Protein AF-A0A7J7DLJ7-F1 (afdb_monomer_lite)

Sequence (171 aa):
MAALNDTMKKLEYFSLVSKVCSELETHIGSNDVVLAEFITELGSNSENFDQFDEKLKDYRFELPDYFVHTLLTFIHAILRPNPKPEKECTDYRKKMNYGALAIVDSKERVKELEKEIIIDRHRVRRGMRDGDMLRDRERYTDQRNRHMQGWQALLIAIVLGSCGDLHLSFI

Organism: Tripterygium wilfordii (NCBI:txid458696)

Radius of gyration: 38.38 Å; chains: 1; bounding box: 104×62×64 Å

Secondary structure (DSSP, 8-state):
-HHHHHHHHHHHHHHHHHHHHHHHHHHHS---HHHHHHHHHHHHT-SSHHHHHHHHHHTT----HHHHHHHHHHHHHHH---------SSS-TTS-S-TTT-----HHHHHHHHHHHHHHHHHHHHHHHHHHHHHHHHHHHHHHHHHHHHHHHHHHHHHHTTS--------

Structure (mmCIF, N/CA/C/O backbone):
data_AF-A0A7J7DLJ7-F1
#
_entry.id   AF-A0A7J7DLJ7-F1
#
loop_
_atom_site.group_PDB
_atom_site.id
_atom_site.type_symbol
_atom_site.label_atom_id
_atom_site.label_alt_id
_atom_site.label_comp_id
_atom_site.label_asym_id
_atom_site.label_entity_id
_atom_site.label_seq_id
_atom_site.pdbx_PDB_ins_code
_atom_site.Cartn_x
_atom_site.Cartn_y
_atom_site.Cartn_z
_atom_site.occupancy
_atom_site.B_iso_or_equiv
_atom_site.auth_seq_id
_atom_site.auth_comp_id
_atom_site.auth_asym_id
_atom_site.auth_atom_id
_atom_site.pdbx_PDB_model_num
ATOM 1 N N . MET A 1 1 ? -30.189 10.027 3.402 1.00 59.53 1 MET A N 1
ATOM 2 C CA . MET A 1 1 ? -29.357 8.867 3.791 1.00 59.53 1 MET A CA 1
ATOM 3 C C . MET A 1 1 ? -29.031 7.974 2.591 1.00 59.53 1 MET A C 1
ATOM 5 O O . MET A 1 1 ? -27.855 7.835 2.309 1.00 59.53 1 MET A O 1
ATOM 9 N N . ALA A 1 2 ? -30.010 7.447 1.834 1.00 65.31 2 ALA A N 1
ATOM 10 C CA . ALA A 1 2 ? -29.744 6.571 0.673 1.00 65.31 2 ALA A CA 1
ATOM 11 C C . ALA A 1 2 ? -28.879 7.221 -0.430 1.00 65.31 2 ALA A C 1
ATOM 13 O O . ALA A 1 2 ? -27.844 6.675 -0.784 1.00 65.31 2 ALA A O 1
ATOM 14 N N . ALA A 1 3 ? -29.216 8.443 -0.862 1.00 73.69 3 ALA A N 1
ATOM 15 C CA . ALA A 1 3 ? -28.453 9.142 -1.902 1.00 73.69 3 ALA A CA 1
ATOM 16 C C . ALA A 1 3 ? -26.977 9.396 -1.532 1.00 73.69 3 ALA A C 1
ATOM 18 O O . ALA A 1 3 ? -26.114 9.344 -2.399 1.00 73.69 3 ALA A O 1
ATOM 19 N N . LEU A 1 4 ? -26.668 9.627 -0.247 1.00 82.38 4 LEU A N 1
ATOM 20 C CA . LEU A 1 4 ? -25.285 9.795 0.214 1.00 82.38 4 LEU A CA 1
ATOM 21 C C . LEU A 1 4 ? -24.509 8.477 0.063 1.00 82.38 4 LEU A C 1
ATOM 23 O O . LEU A 1 4 ? -23.414 8.468 -0.491 1.00 82.38 4 LEU A O 1
ATOM 27 N N . ASN A 1 5 ? -25.109 7.360 0.481 1.00 81.75 5 ASN A N 1
ATOM 28 C CA . ASN A 1 5 ? -24.498 6.037 0.346 1.00 81.75 5 ASN A CA 1
ATOM 29 C C . ASN A 1 5 ? -24.239 5.679 -1.124 1.00 81.75 5 ASN A C 1
ATOM 31 O O . ASN A 1 5 ? -23.184 5.138 -1.440 1.00 81.75 5 ASN A O 1
ATOM 35 N N . ASP A 1 6 ? -25.154 6.031 -2.028 1.00 83.94 6 ASP A N 1
ATOM 36 C CA . ASP A 1 6 ? -24.973 5.800 -3.464 1.00 83.94 6 ASP A CA 1
ATOM 37 C C . ASP A 1 6 ? -23.844 6.667 -4.042 1.00 83.94 6 ASP A C 1
ATOM 39 O O . ASP A 1 6 ? -23.024 6.181 -4.822 1.00 83.94 6 ASP A O 1
ATOM 43 N N . THR A 1 7 ? -23.729 7.931 -3.611 1.00 88.44 7 THR A N 1
ATOM 44 C CA . THR A 1 7 ? -22.596 8.786 -4.004 1.00 88.44 7 THR A CA 1
ATOM 45 C C . THR A 1 7 ? -21.257 8.269 -3.480 1.00 88.44 7 THR A C 1
ATOM 47 O O . THR A 1 7 ? -20.273 8.321 -4.213 1.00 88.44 7 THR A O 1
ATOM 50 N N . MET A 1 8 ? -21.211 7.721 -2.259 1.00 87.62 8 MET A N 1
ATOM 51 C CA . MET A 1 8 ? -19.980 7.156 -1.694 1.00 87.62 8 MET A CA 1
ATOM 52 C C . MET A 1 8 ? -19.538 5.904 -2.454 1.00 87.62 8 MET A C 1
ATOM 54 O O . MET A 1 8 ? -18.387 5.832 -2.874 1.00 87.62 8 MET A O 1
ATOM 58 N N . LYS A 1 9 ? -20.463 4.985 -2.755 1.00 87.56 9 LYS A N 1
ATOM 59 C CA . LYS A 1 9 ? -20.173 3.794 -3.573 1.00 87.56 9 LYS A CA 1
ATOM 60 C C . LYS A 1 9 ? -19.666 4.151 -4.969 1.00 87.56 9 LYS A C 1
ATOM 62 O O . LYS A 1 9 ? -18.757 3.513 -5.492 1.00 87.56 9 LYS A O 1
ATOM 67 N N . LYS A 1 10 ? -20.242 5.189 -5.584 1.00 89.69 10 LYS A N 1
ATOM 68 C CA . LYS A 1 10 ? -19.807 5.650 -6.907 1.00 89.69 10 LYS A CA 1
ATOM 69 C C . LYS A 1 10 ? -18.385 6.218 -6.871 1.00 89.69 10 LYS A C 1
ATOM 71 O O . LYS A 1 10 ? -17.609 5.974 -7.788 1.00 89.69 10 LYS A O 1
ATOM 76 N N . LEU A 1 11 ? -18.035 6.956 -5.817 1.00 92.69 11 LEU A N 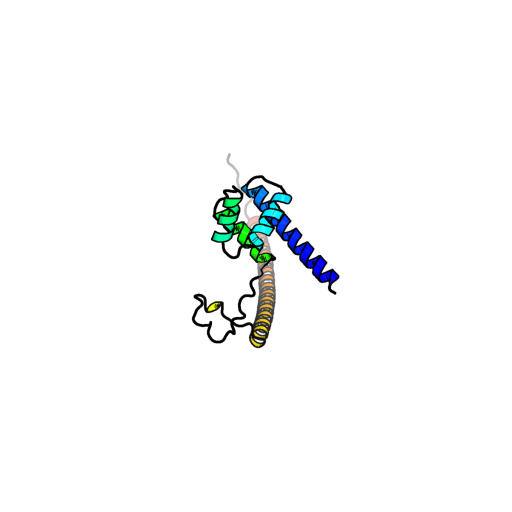1
ATOM 77 C CA . LEU A 1 11 ? -16.679 7.476 -5.625 1.00 92.69 11 LEU A CA 1
ATOM 78 C C . LEU A 1 11 ? -15.662 6.358 -5.379 1.00 92.69 11 LEU A C 1
ATOM 80 O O . LEU A 1 11 ? -14.572 6.407 -5.941 1.00 92.69 11 LEU A O 1
ATOM 84 N N . GLU A 1 12 ? -16.020 5.344 -4.592 1.00 91.19 12 GLU A N 1
ATOM 85 C CA . GLU A 1 12 ? -15.184 4.156 -4.377 1.00 91.19 12 GLU A CA 1
ATOM 86 C C . GLU A 1 12 ? -14.895 3.435 -5.697 1.00 91.19 12 GLU A C 1
ATOM 88 O O . GLU A 1 12 ? -13.737 3.143 -6.000 1.00 91.19 12 GLU A O 1
ATOM 93 N N . TYR A 1 13 ? -15.927 3.235 -6.524 1.00 92.31 13 TYR A N 1
ATOM 94 C CA . TYR A 1 13 ? -15.771 2.665 -7.860 1.00 92.31 13 TYR A CA 1
ATOM 95 C C . TYR A 1 13 ? -14.836 3.512 -8.738 1.00 92.31 13 TYR A C 1
ATOM 97 O O . TYR A 1 13 ? -13.881 2.982 -9.299 1.00 92.31 13 TYR A O 1
ATOM 105 N N . PHE A 1 14 ? -15.030 4.834 -8.804 1.00 93.69 14 PHE A N 1
ATOM 106 C CA . PHE A 1 14 ? -14.134 5.709 -9.573 1.00 93.69 14 PHE A CA 1
ATOM 107 C C . PHE A 1 14 ? -12.691 5.703 -9.053 1.00 93.69 14 PHE A C 1
ATOM 109 O O . PHE A 1 14 ? -11.752 5.751 -9.847 1.00 93.69 14 PHE A O 1
ATOM 116 N N . SER A 1 15 ? -12.495 5.620 -7.734 1.00 93.56 15 SER A N 1
ATOM 117 C CA . SER A 1 15 ? -11.165 5.492 -7.135 1.00 93.56 15 SER A CA 1
ATOM 118 C C . SER A 1 15 ? -10.482 4.192 -7.560 1.00 93.56 15 SER A C 1
ATOM 120 O O . SER A 1 15 ? -9.280 4.195 -7.825 1.00 93.56 15 SER A O 1
ATOM 122 N N . LEU A 1 16 ? -11.234 3.091 -7.637 1.00 94.44 16 LEU A N 1
ATOM 123 C CA . LEU A 1 16 ? -10.728 1.808 -8.116 1.00 94.44 16 LEU A CA 1
ATOM 124 C C . LEU A 1 16 ? -10.359 1.874 -9.599 1.00 94.44 16 LEU A C 1
ATOM 126 O O . LEU A 1 16 ? -9.239 1.518 -9.952 1.00 94.44 16 LEU A O 1
ATOM 130 N N . VAL A 1 17 ? -11.259 2.375 -10.448 1.00 93.81 17 VAL A N 1
ATOM 131 C CA . VAL A 1 17 ? -11.021 2.500 -11.896 1.00 93.81 17 VAL A CA 1
ATOM 132 C C . VAL A 1 17 ? -9.792 3.365 -12.173 1.00 93.81 17 VAL A C 1
ATOM 134 O O . VAL A 1 17 ? -8.940 2.980 -12.966 1.00 93.81 17 VAL A O 1
ATOM 137 N N . SER A 1 18 ? -9.641 4.488 -11.464 1.00 94.69 18 SER A N 1
ATOM 138 C CA . SER A 1 18 ? -8.459 5.352 -11.575 1.00 94.69 18 SER A CA 1
ATOM 139 C C . SER A 1 18 ? -7.167 4.612 -11.210 1.00 94.69 18 SER A C 1
ATOM 141 O O . SER A 1 18 ? -6.181 4.677 -11.945 1.00 94.69 18 SER A O 1
ATOM 143 N N . LYS A 1 19 ? -7.181 3.825 -10.124 1.00 93.81 19 LYS A N 1
ATOM 144 C CA . LYS A 1 19 ? -6.027 3.009 -9.726 1.00 93.81 19 LYS A CA 1
ATOM 145 C C . LYS A 1 19 ? -5.695 1.940 -10.769 1.00 93.81 19 LYS A C 1
ATOM 147 O O . LYS A 1 19 ? -4.530 1.805 -11.125 1.00 93.81 19 LYS A O 1
ATOM 152 N N . VAL A 1 20 ? -6.695 1.223 -11.282 1.00 93.31 20 VAL A N 1
ATOM 153 C CA . VAL A 1 20 ? -6.516 0.234 -12.358 1.00 93.31 20 VAL A CA 1
ATOM 154 C C . VAL A 1 20 ? -5.940 0.900 -13.610 1.00 93.31 20 VAL A C 1
ATOM 156 O O . VAL A 1 20 ? -5.006 0.368 -14.201 1.00 93.31 20 VAL A O 1
ATOM 159 N N . CYS A 1 21 ? -6.414 2.095 -13.965 1.00 94.75 21 CYS A N 1
ATOM 160 C CA . CYS A 1 21 ? -5.899 2.869 -15.093 1.00 94.75 21 CYS A CA 1
ATOM 161 C C . CYS A 1 21 ? -4.404 3.201 -14.936 1.00 94.75 21 CYS A C 1
ATOM 163 O O . CYS A 1 21 ? -3.625 2.980 -15.859 1.00 94.75 21 CYS A O 1
ATOM 165 N N . SER A 1 22 ? -3.966 3.648 -13.751 1.00 94.25 22 SER A N 1
ATOM 166 C CA . SER A 1 22 ? -2.538 3.899 -13.484 1.00 94.25 22 SER A CA 1
ATOM 167 C C . SER A 1 22 ? -1.677 2.630 -13.544 1.00 94.25 22 SER A C 1
ATOM 169 O O . SER A 1 22 ? -0.526 2.677 -13.980 1.00 94.25 22 SER A O 1
ATOM 171 N N . GLU A 1 23 ? -2.211 1.486 -13.111 1.00 93.06 23 GLU A N 1
ATOM 172 C CA . GLU A 1 23 ? -1.512 0.196 -13.196 1.00 93.06 23 GLU A CA 1
ATOM 173 C C . GLU A 1 23 ? -1.376 -0.282 -14.649 1.00 93.06 23 GLU A C 1
ATOM 175 O O . GLU A 1 23 ? -0.312 -0.760 -15.045 1.00 93.06 23 GLU A O 1
ATOM 180 N N . LEU A 1 24 ? -2.412 -0.087 -15.472 1.00 92.25 24 LEU A N 1
ATOM 181 C CA . LEU A 1 24 ? -2.368 -0.361 -16.913 1.00 92.25 24 LEU A CA 1
ATOM 182 C C . LEU A 1 24 ? -1.362 0.542 -17.638 1.00 92.25 24 LEU A C 1
ATOM 184 O O . LEU A 1 24 ? -0.607 0.065 -18.487 1.00 92.25 24 LEU A O 1
ATOM 188 N N . GLU A 1 25 ? -1.296 1.824 -17.279 1.00 92.94 25 GLU A N 1
ATOM 189 C CA . GLU A 1 25 ? -0.315 2.758 -17.837 1.00 92.94 25 GLU A CA 1
ATOM 190 C C . GLU A 1 25 ? 1.115 2.347 -17.461 1.00 92.94 25 GLU A C 1
ATOM 192 O O . GLU A 1 25 ? 2.010 2.368 -18.301 1.00 92.94 25 GLU A O 1
ATOM 197 N N . THR A 1 26 ? 1.323 1.881 -16.230 1.00 92.25 26 THR A N 1
ATOM 198 C CA . THR A 1 26 ? 2.648 1.464 -15.748 1.00 92.25 26 THR A CA 1
ATOM 199 C C . THR A 1 26 ? 3.126 0.158 -16.390 1.00 92.25 26 THR A C 1
ATOM 201 O O . THR A 1 26 ? 4.294 0.053 -16.765 1.00 92.25 26 THR A O 1
ATOM 204 N N . HIS A 1 27 ? 2.251 -0.845 -16.524 1.00 87.88 27 HIS A N 1
ATOM 205 C CA . HIS A 1 27 ? 2.637 -2.185 -16.986 1.00 87.88 27 HIS A CA 1
ATOM 206 C C . HIS A 1 27 ? 2.505 -2.398 -18.499 1.00 87.88 27 HIS A C 1
ATOM 208 O O . HIS A 1 27 ? 3.227 -3.222 -19.060 1.00 87.88 27 HIS A O 1
ATOM 214 N N . ILE A 1 28 ? 1.597 -1.676 -19.160 1.00 85.88 28 ILE A N 1
ATOM 215 C CA . ILE A 1 28 ? 1.255 -1.864 -20.582 1.00 85.88 28 ILE A CA 1
ATOM 216 C C . ILE A 1 28 ? 1.417 -0.553 -21.369 1.00 85.88 28 ILE A C 1
ATOM 218 O O . ILE A 1 28 ? 1.406 -0.562 -22.598 1.00 85.88 28 ILE A O 1
ATOM 222 N N . GLY A 1 29 ? 1.576 0.595 -20.698 1.00 87.62 29 GLY A N 1
ATOM 223 C CA . GLY A 1 29 ? 1.615 1.901 -21.364 1.00 87.62 29 GLY A CA 1
ATOM 224 C C . GLY A 1 29 ? 0.247 2.366 -21.868 1.00 87.62 29 GLY A C 1
ATOM 225 O O . GLY A 1 29 ? 0.181 3.217 -22.750 1.00 87.62 29 GLY A O 1
ATOM 226 N N . SER A 1 30 ? -0.846 1.785 -21.357 1.00 83.19 30 SER A N 1
ATOM 227 C CA . SER A 1 30 ? -2.216 2.073 -21.798 1.00 83.19 30 SER A CA 1
ATOM 228 C C . SER A 1 30 ? -2.976 2.880 -20.745 1.00 83.19 30 SER A C 1
ATOM 230 O O . SER A 1 30 ? -3.184 2.396 -19.639 1.00 83.19 30 SER A O 1
ATOM 232 N N . ASN A 1 31 ? -3.429 4.083 -21.100 1.00 86.94 31 ASN A N 1
ATOM 233 C CA . ASN A 1 31 ? -4.214 4.977 -20.234 1.00 86.94 31 ASN A CA 1
ATOM 234 C C . ASN A 1 31 ? -5.683 5.052 -20.702 1.00 86.94 31 ASN A C 1
ATOM 236 O O . ASN A 1 31 ? -6.250 6.127 -20.893 1.00 86.94 31 ASN A O 1
ATOM 240 N N . ASP A 1 32 ? -6.269 3.891 -21.006 1.00 90.94 32 ASP A N 1
ATOM 241 C CA . ASP A 1 32 ? -7.648 3.797 -21.484 1.00 90.94 32 ASP A CA 1
ATOM 242 C C . ASP A 1 32 ? -8.606 3.534 -20.316 1.00 90.94 32 ASP A C 1
ATOM 244 O O . ASP A 1 32 ? -8.608 2.463 -19.702 1.00 90.94 32 ASP A O 1
ATOM 248 N N . VAL A 1 33 ? -9.447 4.529 -20.034 1.00 92.06 33 VAL A N 1
ATOM 249 C CA . VAL A 1 33 ? -10.462 4.473 -18.978 1.00 92.06 33 VAL A CA 1
ATOM 250 C C . VAL A 1 33 ? -11.515 3.404 -19.274 1.00 92.06 33 VAL A C 1
ATOM 252 O O . VAL A 1 33 ? -11.948 2.716 -18.354 1.00 92.06 33 VAL A O 1
ATOM 255 N N . VAL A 1 34 ? -11.889 3.210 -20.542 1.00 93.50 34 VAL A N 1
ATOM 256 C CA . VAL A 1 34 ? -12.900 2.216 -20.937 1.00 93.50 34 VAL A CA 1
ATOM 257 C C . VAL A 1 34 ? -12.367 0.804 -20.705 1.00 93.50 34 VAL A C 1
ATOM 259 O O . VAL A 1 34 ? -13.081 -0.059 -20.193 1.00 93.50 34 VAL A O 1
ATOM 262 N N . LEU A 1 35 ? -11.087 0.575 -21.010 1.00 91.69 35 LEU A N 1
ATOM 263 C CA . LEU A 1 35 ? -10.421 -0.693 -20.713 1.00 91.69 35 LEU A CA 1
ATOM 264 C C . LEU A 1 35 ? -10.341 -0.944 -19.200 1.00 91.69 35 LEU A C 1
ATOM 266 O O . LEU A 1 35 ? -10.587 -2.062 -18.747 1.00 91.69 35 LEU A O 1
ATOM 270 N N . ALA A 1 36 ? -10.029 0.086 -18.411 1.00 93.88 36 ALA A N 1
ATOM 271 C CA . ALA A 1 36 ? -9.976 -0.020 -16.955 1.00 93.88 36 ALA A CA 1
ATOM 272 C C . ALA A 1 36 ? -11.349 -0.348 -16.341 1.00 93.88 36 ALA A C 1
ATOM 274 O O . ALA A 1 36 ? -11.432 -1.206 -15.457 1.00 93.88 36 ALA A O 1
ATOM 275 N N . GLU A 1 37 ? -12.427 0.283 -16.817 1.00 93.81 37 GLU A N 1
ATOM 276 C CA . GLU A 1 37 ? -13.803 -0.037 -16.411 1.00 93.81 37 GLU A CA 1
ATOM 277 C C . GLU A 1 37 ? -14.156 -1.487 -16.761 1.00 93.81 37 GLU A C 1
ATOM 279 O O . GLU A 1 37 ? -14.611 -2.236 -15.893 1.00 93.81 37 GLU A O 1
ATOM 284 N N . PHE A 1 38 ? -13.846 -1.921 -17.985 1.00 93.62 38 PHE A N 1
ATOM 285 C CA . PHE A 1 38 ? -14.097 -3.288 -18.440 1.00 93.62 38 PHE A CA 1
ATOM 286 C C . PHE A 1 38 ? -13.368 -4.340 -17.590 1.00 93.62 38 PHE A C 1
ATOM 288 O O . PHE A 1 38 ? -13.975 -5.302 -17.117 1.00 93.62 38 PHE A O 1
ATOM 295 N N . ILE A 1 39 ? -12.074 -4.142 -17.325 1.00 92.50 39 ILE A N 1
ATOM 296 C CA . ILE A 1 39 ? -11.275 -5.034 -16.469 1.00 92.50 39 ILE A CA 1
ATOM 297 C C . ILE A 1 39 ? -11.837 -5.068 -15.041 1.00 92.50 39 ILE A C 1
ATOM 299 O O . ILE A 1 39 ? -11.919 -6.137 -14.428 1.00 92.50 39 ILE A O 1
ATOM 303 N N . THR A 1 40 ? -12.267 -3.916 -14.522 1.00 93.56 40 THR A N 1
ATOM 304 C CA . THR A 1 40 ? -12.878 -3.803 -13.191 1.00 93.56 40 THR A CA 1
ATOM 305 C C . THR A 1 40 ? -14.185 -4.599 -13.103 1.00 93.56 40 THR A C 1
ATOM 307 O O . THR A 1 40 ? -14.416 -5.309 -12.119 1.00 93.56 40 THR A O 1
ATOM 310 N N . GLU A 1 41 ? -15.025 -4.546 -14.138 1.00 92.06 41 GLU A N 1
ATOM 311 C CA . GLU A 1 41 ? -16.260 -5.332 -14.221 1.00 92.06 41 GLU A CA 1
ATOM 312 C C . GLU A 1 41 ? -15.995 -6.838 -14.344 1.00 92.06 41 GLU A C 1
ATOM 314 O O . GLU A 1 41 ? -16.658 -7.641 -13.676 1.00 92.06 41 GLU A O 1
ATOM 319 N N . LEU A 1 42 ? -15.005 -7.245 -15.144 1.00 92.50 42 LEU A N 1
ATOM 320 C CA . LEU A 1 42 ? -14.613 -8.651 -15.257 1.00 92.50 42 LEU A CA 1
ATOM 321 C C . LEU A 1 42 ? -14.135 -9.211 -13.915 1.00 92.50 42 LEU A C 1
ATOM 323 O O . LEU A 1 42 ? -14.604 -10.275 -13.498 1.00 92.50 42 LEU A O 1
ATOM 327 N N . GLY A 1 43 ? -13.268 -8.466 -13.223 1.00 90.94 43 GLY A N 1
ATOM 328 C CA . GLY A 1 43 ? -12.719 -8.854 -11.925 1.00 90.94 43 GLY A CA 1
ATOM 329 C C . GLY A 1 43 ? -13.776 -8.906 -10.823 1.00 90.94 43 GLY A C 1
ATOM 330 O O . GLY A 1 43 ? -13.753 -9.796 -9.972 1.00 90.94 43 GLY A O 1
ATOM 331 N N . SER A 1 44 ? -14.760 -8.001 -10.870 1.00 89.44 44 SER A N 1
ATOM 332 C CA . SER A 1 44 ? -15.906 -8.005 -9.952 1.00 89.44 44 SER A CA 1
ATOM 333 C C . SER A 1 44 ? -16.760 -9.268 -10.096 1.00 89.44 44 SER A C 1
ATOM 335 O O . SER A 1 44 ? -17.331 -9.745 -9.116 1.00 89.44 44 SER A O 1
ATOM 337 N N . ASN A 1 45 ? -16.815 -9.854 -11.296 1.00 87.88 45 ASN A N 1
ATOM 338 C CA . ASN A 1 45 ? -17.571 -11.072 -11.595 1.00 87.88 45 ASN A CA 1
ATOM 339 C C . ASN A 1 45 ? -16.766 -12.375 -11.420 1.00 87.88 45 ASN A C 1
ATOM 341 O O . ASN A 1 45 ? -17.308 -13.454 -11.662 1.00 87.88 45 ASN A O 1
ATOM 345 N N . SER A 1 46 ? -15.482 -12.311 -11.071 1.00 89.06 46 SER A N 1
ATOM 346 C CA . SER A 1 46 ? -14.620 -13.475 -10.811 1.00 89.06 46 SER A CA 1
ATOM 347 C C . SER A 1 46 ? -14.282 -13.576 -9.328 1.00 89.06 46 SER A C 1
ATOM 349 O O . SER A 1 46 ? -13.980 -12.568 -8.694 1.00 89.06 46 SER A O 1
ATOM 351 N N . GLU A 1 47 ? -14.312 -14.784 -8.769 1.00 84.75 47 GLU A N 1
ATOM 352 C CA . GLU A 1 47 ? -13.950 -15.012 -7.361 1.00 84.75 47 GLU A CA 1
ATOM 353 C C . GLU A 1 47 ? -12.495 -15.459 -7.192 1.00 84.75 47 GLU A C 1
ATOM 355 O O . GLU A 1 47 ? -11.843 -15.097 -6.217 1.00 84.75 47 GLU A O 1
ATOM 360 N N . ASN A 1 48 ? -11.967 -16.180 -8.179 1.00 87.69 48 ASN A N 1
ATOM 361 C CA . ASN A 1 48 ? -10.623 -16.742 -8.146 1.00 87.69 48 ASN A CA 1
ATOM 362 C C . ASN A 1 48 ? -9.768 -16.171 -9.276 1.00 87.69 48 ASN A C 1
ATOM 364 O O . ASN A 1 48 ? -10.291 -15.746 -10.307 1.00 87.69 48 ASN A O 1
ATOM 368 N N . PHE A 1 49 ? -8.450 -16.234 -9.086 1.00 90.06 49 PHE A N 1
ATOM 369 C CA . PHE A 1 49 ? -7.462 -15.875 -10.102 1.00 90.06 49 PHE A CA 1
ATOM 370 C C . PHE A 1 49 ? -7.700 -16.617 -11.420 1.00 90.06 49 PHE A C 1
ATOM 372 O O . PHE A 1 49 ? -7.833 -15.972 -12.453 1.00 90.06 49 PHE A O 1
ATOM 379 N N . ASP A 1 50 ? -7.878 -17.938 -11.359 1.00 90.44 50 ASP A N 1
ATOM 380 C CA . ASP A 1 50 ? -8.057 -18.776 -12.550 1.00 90.44 50 ASP A CA 1
ATOM 381 C C . ASP A 1 50 ? -9.286 -18.357 -13.374 1.00 90.44 50 ASP A C 1
ATOM 383 O O . ASP A 1 50 ? -9.214 -18.226 -14.590 1.00 90.44 50 ASP A O 1
ATOM 387 N N . GLN A 1 51 ? -10.408 -18.045 -12.711 1.00 91.56 51 GLN A N 1
ATOM 388 C CA . GLN A 1 51 ? -11.629 -17.586 -13.389 1.00 91.56 51 GLN A CA 1
ATOM 389 C C . GLN A 1 51 ? -11.459 -16.210 -14.038 1.00 91.56 51 GLN A C 1
ATOM 391 O O . GLN A 1 51 ? -12.117 -15.902 -15.030 1.00 91.56 51 GLN A O 1
ATOM 396 N N . PHE A 1 52 ? -10.658 -15.342 -13.422 1.00 92.56 52 PHE A N 1
ATOM 397 C CA . PHE A 1 52 ? -10.378 -14.022 -13.968 1.00 92.56 52 PHE A CA 1
ATOM 398 C C . PHE A 1 52 ? -9.462 -14.133 -15.190 1.00 92.56 52 PHE A C 1
ATOM 400 O O . PHE A 1 52 ? -9.759 -13.544 -16.225 1.00 92.56 52 PHE A O 1
ATOM 407 N N . ASP A 1 53 ? -8.414 -14.949 -15.095 1.00 91.38 53 ASP A N 1
ATOM 408 C CA . ASP A 1 53 ? -7.468 -15.220 -16.176 1.00 91.38 53 ASP A CA 1
ATOM 409 C C . ASP A 1 53 ? -8.136 -15.887 -17.394 1.00 91.38 53 ASP A C 1
ATOM 411 O O . ASP A 1 53 ? -7.955 -15.438 -18.526 1.00 91.38 53 ASP A O 1
ATOM 415 N N . GLU A 1 54 ? -8.998 -16.889 -17.180 1.00 91.88 54 GLU A N 1
ATOM 416 C CA . GLU A 1 54 ? -9.792 -17.513 -18.250 1.00 91.88 54 GLU A CA 1
ATOM 417 C C . GLU A 1 54 ? -10.660 -16.488 -18.994 1.00 91.88 54 GLU A C 1
ATOM 419 O O . GLU A 1 54 ? -10.649 -16.439 -20.225 1.00 91.88 54 GLU A O 1
ATOM 424 N N . LYS A 1 55 ? -11.349 -15.601 -18.262 1.00 91.31 55 LYS A N 1
ATOM 425 C CA . LYS A 1 55 ? -12.160 -14.540 -18.878 1.00 91.31 55 LYS A CA 1
ATOM 426 C C . LYS A 1 55 ? -11.308 -13.582 -19.701 1.00 91.31 55 LYS A C 1
ATOM 428 O O . LYS A 1 55 ? -11.728 -13.195 -20.784 1.00 91.31 55 LYS A O 1
ATOM 433 N N . LEU A 1 56 ? -10.126 -13.189 -19.227 1.00 91.19 56 LEU A N 1
ATOM 434 C CA . LEU A 1 56 ? -9.235 -12.311 -19.995 1.00 91.19 56 LEU A CA 1
ATOM 435 C C . LEU A 1 56 ? -8.766 -12.985 -21.294 1.00 91.19 56 LEU A C 1
ATOM 437 O O . LEU A 1 56 ? -8.764 -12.349 -22.352 1.00 91.19 56 LEU A O 1
ATOM 441 N N . LYS A 1 57 ? -8.466 -14.288 -21.241 1.00 89.56 57 LYS A N 1
ATOM 442 C CA . LYS A 1 57 ? -8.091 -15.092 -22.414 1.00 89.56 57 LYS A CA 1
ATOM 443 C C . LYS A 1 57 ? -9.218 -15.200 -23.443 1.00 89.56 57 LYS A C 1
ATOM 445 O O . LYS A 1 57 ? -8.938 -15.107 -24.642 1.00 89.56 57 LYS A O 1
ATOM 450 N N . ASP A 1 58 ? -10.476 -15.299 -23.010 1.00 91.19 58 ASP A N 1
ATOM 451 C CA . ASP A 1 58 ? -11.642 -15.281 -23.909 1.00 91.19 58 ASP A CA 1
ATOM 452 C C . ASP A 1 58 ? -11.727 -13.976 -24.718 1.00 91.19 58 ASP A C 1
ATOM 454 O O . ASP A 1 58 ? -12.022 -13.993 -25.917 1.00 91.19 58 ASP A O 1
ATOM 458 N N . TYR A 1 59 ? -11.375 -12.846 -24.098 1.00 86.00 59 TYR A N 1
ATOM 459 C CA . TYR A 1 59 ? -11.288 -11.537 -24.757 1.00 86.00 59 TYR A CA 1
ATOM 460 C C . TYR A 1 59 ? -9.942 -11.283 -25.457 1.00 86.00 59 TYR A C 1
ATOM 462 O O . TYR A 1 59 ? -9.669 -10.155 -25.864 1.00 86.00 59 TYR A O 1
ATOM 470 N N . ARG A 1 60 ? -9.117 -12.325 -25.654 1.00 83.31 60 ARG A N 1
ATOM 471 C CA . ARG A 1 60 ? -7.791 -12.263 -26.306 1.00 83.31 60 ARG A CA 1
ATOM 472 C C . ARG A 1 60 ? -6.786 -11.361 -25.590 1.00 83.31 60 ARG A C 1
ATOM 474 O O . ARG A 1 60 ? -5.866 -10.840 -26.218 1.00 83.31 60 ARG A O 1
ATOM 481 N N . PHE A 1 61 ? -6.949 -11.183 -24.286 1.00 82.25 61 PHE A N 1
ATOM 482 C CA . PHE A 1 61 ? -6.046 -10.390 -23.472 1.00 82.25 61 PHE A CA 1
ATOM 483 C C . PHE A 1 61 ? -5.080 -11.314 -22.726 1.00 82.25 61 PHE A C 1
ATOM 485 O O . PHE A 1 61 ? -5.430 -11.923 -21.719 1.00 82.25 61 PHE A O 1
ATOM 492 N N . GLU A 1 62 ? -3.860 -11.443 -23.248 1.00 83.06 62 GLU A N 1
ATOM 493 C CA . GLU A 1 62 ? -2.785 -12.215 -22.618 1.00 83.06 62 GLU A CA 1
ATOM 494 C C . GLU A 1 62 ? -1.958 -11.293 -21.718 1.00 83.06 62 GLU A C 1
ATOM 496 O O . GLU A 1 62 ? -1.025 -10.619 -22.161 1.00 83.06 62 GLU A O 1
ATOM 501 N N . LEU A 1 63 ? -2.334 -11.237 -20.441 1.00 85.31 63 LEU A N 1
ATOM 502 C CA . LEU A 1 63 ? -1.564 -10.539 -19.420 1.00 85.31 63 LEU A CA 1
ATOM 503 C C . LEU A 1 63 ? -0.619 -11.485 -18.685 1.00 85.31 63 LEU A C 1
ATOM 505 O O . LEU A 1 63 ? -0.938 -12.657 -18.509 1.00 85.31 63 LEU A O 1
ATOM 509 N N . PRO A 1 64 ? 0.503 -10.974 -18.157 1.00 90.00 64 PRO A N 1
ATOM 510 C CA . PRO A 1 64 ? 1.323 -11.736 -17.229 1.00 90.00 64 PRO A CA 1
ATOM 511 C C . PRO A 1 64 ? 0.570 -12.090 -15.937 1.00 90.00 64 PRO A C 1
ATOM 513 O O . PRO A 1 64 ? -0.079 -11.225 -15.343 1.00 90.00 64 PRO A O 1
ATOM 516 N N . ASP A 1 65 ? 0.760 -13.308 -15.427 1.00 89.12 65 ASP A N 1
ATOM 517 C CA . ASP A 1 65 ? 0.090 -13.821 -14.220 1.00 89.12 65 ASP A CA 1
ATOM 518 C C . ASP A 1 65 ? 0.240 -12.899 -13.001 1.00 89.12 65 ASP A C 1
ATOM 520 O O . ASP A 1 65 ? -0.710 -12.669 -12.251 1.00 89.12 65 ASP A O 1
ATOM 524 N N . TYR A 1 66 ? 1.429 -12.311 -12.812 1.00 91.19 66 TYR A N 1
ATOM 525 C CA . TYR A 1 66 ? 1.682 -11.380 -11.708 1.00 91.19 66 TYR A CA 1
ATOM 526 C C . TYR A 1 66 ? 0.759 -10.153 -11.777 1.00 91.19 66 TYR A C 1
ATOM 528 O O . TYR A 1 66 ? 0.320 -9.631 -10.749 1.00 91.19 66 TYR A O 1
ATOM 536 N N . PHE A 1 67 ? 0.459 -9.693 -12.993 1.00 91.31 67 PHE A N 1
ATOM 537 C CA . PHE A 1 67 ? -0.345 -8.508 -13.236 1.00 91.31 67 PHE A CA 1
ATOM 538 C C . PHE A 1 67 ? -1.829 -8.823 -13.070 1.00 91.31 67 PHE A C 1
ATOM 540 O O . PHE A 1 67 ? -2.531 -8.095 -12.374 1.00 91.31 67 PHE A O 1
ATOM 547 N N . VAL A 1 68 ? -2.281 -9.969 -13.587 1.00 92.06 68 VAL A N 1
ATOM 548 C CA . VAL A 1 68 ? -3.640 -10.489 -13.365 1.00 92.06 68 VAL A CA 1
ATOM 549 C C . VAL A 1 68 ? -3.929 -10.637 -11.863 1.00 92.06 68 VAL A C 1
ATOM 551 O O . VAL A 1 68 ? -4.980 -10.206 -11.385 1.00 92.06 68 VAL A O 1
ATOM 554 N N . HIS A 1 69 ? -2.967 -11.146 -11.084 1.00 92.00 69 HIS A N 1
ATOM 555 C CA . HIS A 1 69 ? -3.089 -11.279 -9.629 1.00 92.00 69 HIS A CA 1
ATOM 556 C C . HIS A 1 69 ? -3.209 -9.921 -8.942 1.00 92.00 69 HIS A C 1
ATOM 558 O O . HIS A 1 69 ? -4.018 -9.744 -8.027 1.00 92.00 69 HIS A O 1
ATOM 564 N N . THR A 1 70 ? -2.398 -8.964 -9.383 1.00 93.00 70 THR A N 1
ATOM 565 C CA . THR A 1 70 ? -2.368 -7.604 -8.845 1.00 93.00 70 THR A CA 1
ATOM 566 C C . THR A 1 70 ? -3.690 -6.880 -9.118 1.00 93.00 70 THR A C 1
ATOM 568 O O . THR A 1 70 ? -4.297 -6.341 -8.191 1.00 93.00 70 THR A O 1
ATOM 571 N N . LEU A 1 71 ? -4.195 -6.955 -10.354 1.00 92.88 71 LEU A N 1
ATOM 572 C CA . LEU A 1 71 ? -5.489 -6.397 -10.747 1.00 92.88 71 LEU A CA 1
ATOM 573 C C . LEU A 1 71 ? -6.636 -6.997 -9.930 1.00 92.88 71 LEU A C 1
ATOM 575 O O . LEU A 1 71 ? -7.413 -6.255 -9.328 1.00 92.88 71 LEU A O 1
ATOM 579 N N . LEU A 1 72 ? -6.710 -8.329 -9.842 1.00 92.00 72 LEU A N 1
ATOM 580 C CA . LEU A 1 72 ? -7.756 -9.004 -9.073 1.00 92.00 72 LEU A CA 1
ATOM 581 C C . LEU A 1 72 ? -7.708 -8.613 -7.590 1.00 92.00 72 LEU A C 1
ATOM 583 O O . LEU A 1 72 ? -8.746 -8.376 -6.975 1.00 92.00 72 LEU A O 1
ATOM 587 N N . THR A 1 73 ? -6.502 -8.474 -7.031 1.00 92.25 73 THR A N 1
ATOM 588 C CA . THR A 1 73 ? -6.304 -8.053 -5.639 1.00 92.25 73 THR A CA 1
ATOM 589 C C . THR A 1 73 ? -6.850 -6.650 -5.393 1.00 92.25 73 THR A C 1
ATOM 591 O O . THR A 1 73 ? -7.558 -6.445 -4.408 1.00 92.25 73 THR A O 1
ATOM 594 N N . PHE A 1 74 ? -6.572 -5.684 -6.275 1.00 90.25 74 PHE A N 1
ATOM 595 C CA . PHE A 1 74 ? -7.115 -4.328 -6.142 1.00 90.25 74 PHE A CA 1
ATOM 596 C C . PHE A 1 74 ? -8.640 -4.306 -6.255 1.00 90.25 74 PHE A C 1
ATOM 598 O O . PHE A 1 74 ? -9.308 -3.655 -5.449 1.00 90.25 74 PHE A O 1
ATOM 605 N N . ILE A 1 75 ? -9.190 -5.058 -7.209 1.00 91.75 75 ILE A N 1
ATOM 606 C CA . ILE A 1 75 ? -10.633 -5.121 -7.450 1.00 91.75 75 ILE A CA 1
ATOM 607 C C . ILE A 1 75 ? -11.358 -5.736 -6.248 1.00 91.75 75 ILE A C 1
ATOM 609 O O . ILE A 1 75 ? -12.331 -5.164 -5.752 1.00 91.75 75 ILE A O 1
ATOM 613 N N . HIS A 1 76 ? -10.870 -6.862 -5.722 1.00 89.88 76 HIS A N 1
ATOM 614 C CA . HIS A 1 76 ? -11.461 -7.494 -4.540 1.00 89.88 76 HIS A CA 1
ATOM 615 C C . HIS A 1 76 ? -11.270 -6.664 -3.278 1.00 89.88 76 HIS A C 1
ATOM 617 O O . HIS A 1 76 ? -12.206 -6.564 -2.494 1.00 89.88 76 HIS A O 1
ATOM 623 N N . ALA A 1 77 ? -10.120 -6.013 -3.093 1.00 87.19 77 ALA A N 1
ATOM 624 C CA . ALA A 1 77 ? -9.877 -5.183 -1.915 1.00 87.19 77 ALA A CA 1
ATOM 625 C C . ALA A 1 77 ? -10.913 -4.058 -1.749 1.00 87.19 77 ALA A C 1
ATOM 627 O O . ALA A 1 77 ? -11.254 -3.721 -0.616 1.00 87.19 77 ALA A O 1
ATOM 628 N N . ILE A 1 78 ? -11.413 -3.499 -2.858 1.00 83.75 78 ILE A N 1
ATOM 629 C CA . ILE A 1 78 ? -12.339 -2.360 -2.842 1.00 83.75 78 ILE A CA 1
ATOM 630 C C . ILE A 1 78 ? -13.803 -2.800 -3.008 1.00 83.75 78 ILE A C 1
ATOM 632 O O . ILE A 1 78 ? -14.658 -2.325 -2.268 1.00 83.75 78 ILE A O 1
ATOM 636 N N . LEU A 1 79 ? -14.117 -3.722 -3.928 1.00 79.88 79 LEU A N 1
ATOM 637 C CA . LEU A 1 79 ? -15.512 -4.113 -4.216 1.00 79.88 79 LEU A CA 1
ATOM 638 C C . LEU A 1 79 ? -16.031 -5.265 -3.355 1.00 79.88 79 LEU A C 1
ATOM 640 O O . LEU A 1 79 ? -17.239 -5.413 -3.171 1.00 79.88 79 LEU A O 1
ATOM 644 N N . ARG A 1 80 ? -15.133 -6.103 -2.839 1.00 76.50 80 ARG A N 1
ATOM 645 C CA . ARG A 1 80 ? -15.465 -7.239 -1.980 1.00 76.50 80 ARG A CA 1
ATOM 646 C C . ARG A 1 80 ? -14.524 -7.226 -0.784 1.00 76.50 80 ARG A C 1
ATOM 648 O O . ARG A 1 80 ? -13.699 -8.136 -0.675 1.00 76.50 80 ARG A O 1
ATOM 655 N N . PRO A 1 81 ? -14.613 -6.218 0.107 1.00 68.62 81 PRO A N 1
ATOM 656 C CA . PRO A 1 81 ? -13.871 -6.249 1.355 1.00 68.62 81 PRO A CA 1
ATOM 657 C C . PRO A 1 81 ? -14.343 -7.492 2.100 1.00 68.62 81 PRO A C 1
ATOM 659 O O . PRO A 1 81 ? -15.406 -7.497 2.715 1.00 68.62 81 PRO A O 1
ATOM 662 N N . ASN A 1 82 ? -13.606 -8.588 1.927 1.00 59.44 82 ASN A N 1
ATOM 663 C CA . ASN A 1 82 ? -14.012 -9.892 2.402 1.00 59.44 82 ASN A CA 1
ATOM 664 C C . ASN A 1 82 ? -14.141 -9.718 3.915 1.00 59.44 82 ASN A C 1
ATOM 666 O O . ASN A 1 82 ? -13.132 -9.356 4.541 1.00 59.44 82 ASN A O 1
ATOM 670 N N . PRO A 1 83 ? -15.346 -9.850 4.505 1.00 49.75 83 PRO A N 1
ATOM 671 C CA . PRO A 1 83 ? -15.480 -9.740 5.938 1.00 49.75 83 PRO A CA 1
ATOM 672 C C . PRO A 1 83 ? -14.676 -10.912 6.470 1.00 49.75 83 PRO A C 1
ATOM 674 O O . PRO A 1 83 ? -15.100 -12.065 6.392 1.00 49.75 83 PRO A O 1
ATOM 677 N N . LYS A 1 84 ? -13.445 -10.635 6.919 1.00 55.28 84 LYS A N 1
ATOM 678 C CA . LYS A 1 84 ? -12.647 -11.619 7.639 1.00 55.28 84 LYS A CA 1
ATOM 679 C C . LYS A 1 84 ? -13.612 -12.184 8.672 1.00 55.28 84 LYS A C 1
ATOM 681 O O . LYS A 1 84 ? -14.217 -11.369 9.372 1.00 55.28 84 LYS A O 1
ATOM 686 N N . PRO A 1 85 ? -13.811 -13.512 8.747 1.00 50.44 85 PRO A N 1
ATOM 687 C CA . PRO A 1 85 ? -14.651 -14.048 9.797 1.00 50.44 85 PRO A CA 1
ATOM 688 C C . PRO A 1 85 ? -14.107 -13.458 11.092 1.00 50.44 85 PRO A C 1
ATOM 690 O O . PRO A 1 85 ? -12.896 -13.547 11.336 1.00 50.44 85 PRO A O 1
ATOM 693 N N . GLU A 1 86 ? -14.966 -12.771 11.847 1.00 49.50 86 GLU A N 1
ATOM 694 C CA . GLU A 1 86 ? -14.693 -12.423 13.232 1.00 49.50 86 GLU A CA 1
ATOM 695 C C . GLU A 1 86 ? -14.445 -13.755 13.922 1.00 49.50 86 GLU A C 1
ATOM 697 O O . GLU A 1 86 ? -15.350 -14.483 14.318 1.00 49.50 86 GLU A O 1
ATOM 702 N N . LYS A 1 87 ? -13.182 -14.164 13.921 1.00 51.59 87 LYS A N 1
ATOM 703 C CA . LYS A 1 87 ? -12.733 -15.345 14.615 1.00 51.59 87 LYS A CA 1
ATOM 704 C C . LYS A 1 87 ? -12.860 -14.969 16.076 1.00 51.59 87 LYS A C 1
ATOM 706 O O . LYS A 1 87 ? -11.978 -14.293 16.602 1.00 51.59 87 LYS A O 1
ATOM 711 N N . GLU A 1 88 ? -13.976 -15.365 16.688 1.00 43.00 88 GLU A N 1
ATOM 712 C CA . GLU A 1 88 ? -14.125 -15.423 18.136 1.00 43.00 88 GLU A CA 1
ATOM 713 C C . GLU A 1 88 ? -12.812 -15.947 18.702 1.00 43.00 88 GLU A C 1
ATOM 715 O O . GLU A 1 88 ? -12.369 -17.059 18.401 1.00 43.00 88 GLU A O 1
ATOM 720 N N . CYS A 1 89 ? -12.111 -15.074 19.416 1.00 42.56 89 CYS A N 1
ATOM 721 C CA . CYS A 1 89 ? -10.736 -15.310 19.798 1.00 42.56 89 CYS A CA 1
ATOM 722 C C . CYS A 1 89 ? -10.725 -16.200 21.043 1.00 42.56 89 CYS A C 1
ATOM 724 O O . CYS A 1 89 ? -10.423 -15.734 22.136 1.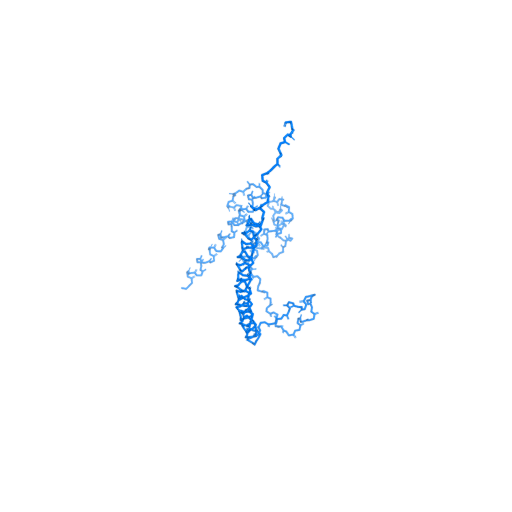00 42.56 89 CYS A O 1
ATOM 726 N N . THR A 1 90 ? -11.118 -17.467 20.903 1.00 49.69 90 THR A N 1
ATOM 727 C CA . THR A 1 90 ? -11.141 -18.411 22.029 1.00 49.69 90 THR A CA 1
ATOM 728 C C . THR A 1 90 ? -10.006 -19.428 22.008 1.00 49.69 90 THR A C 1
ATOM 730 O O . THR A 1 90 ? -9.757 -20.029 23.044 1.00 49.69 90 THR A O 1
ATOM 733 N N . ASP A 1 91 ? -9.215 -19.560 20.933 1.00 53.97 91 ASP A N 1
ATOM 734 C CA . ASP A 1 91 ? -8.038 -20.456 20.965 1.00 53.97 91 ASP A CA 1
ATOM 735 C C . ASP A 1 91 ? -6.958 -20.170 19.893 1.00 53.97 91 ASP A C 1
ATOM 737 O O . ASP A 1 91 ? -6.398 -21.069 19.269 1.00 53.97 91 ASP A O 1
ATOM 741 N N . TYR A 1 92 ? -6.643 -18.900 19.610 1.00 52.06 92 TYR A N 1
ATOM 742 C CA . TYR A 1 92 ? -5.616 -18.545 18.602 1.00 52.06 92 TYR A CA 1
ATOM 743 C C . TYR A 1 92 ? -4.214 -18.329 19.180 1.00 52.06 92 TYR A C 1
ATOM 745 O O . TYR A 1 92 ? -3.247 -18.154 18.434 1.00 52.06 92 TYR A O 1
ATOM 753 N N . ARG A 1 93 ? -4.066 -18.379 20.509 1.00 51.81 93 ARG A N 1
ATOM 754 C CA . ARG A 1 93 ? -2.808 -18.049 21.198 1.00 51.81 93 ARG A CA 1
ATOM 755 C C . ARG A 1 93 ? -1.675 -19.045 20.914 1.00 51.81 93 ARG A C 1
ATOM 757 O O . ARG A 1 93 ? -0.515 -18.711 21.120 1.00 51.81 93 ARG A O 1
ATOM 764 N N . LYS A 1 94 ? -1.995 -20.244 20.410 1.00 52.50 94 LYS A N 1
ATOM 765 C CA . LYS A 1 94 ? -1.023 -21.302 20.078 1.00 52.50 94 LYS A CA 1
ATOM 766 C C . LYS A 1 94 ? -0.531 -21.320 18.623 1.00 52.50 94 LYS A C 1
ATOM 768 O O . LYS A 1 94 ? 0.346 -22.123 18.327 1.00 52.50 94 LYS A O 1
ATOM 773 N N . LYS A 1 95 ? -1.057 -20.487 17.710 1.00 54.62 95 LYS A N 1
ATOM 774 C CA . LYS A 1 95 ? -0.801 -20.641 16.255 1.00 54.62 95 LYS A CA 1
ATOM 775 C C . LYS A 1 95 ? 0.031 -19.544 15.585 1.00 54.62 95 LYS A C 1
ATOM 777 O O . LYS A 1 95 ? 0.331 -19.668 14.402 1.00 54.62 95 LYS A O 1
ATOM 782 N N . MET A 1 96 ? 0.419 -18.487 16.297 1.00 56.06 96 MET A N 1
ATOM 783 C CA . MET A 1 96 ? 1.314 -17.463 15.746 1.00 56.06 96 MET A CA 1
ATOM 784 C C . MET A 1 96 ? 2.762 -17.732 16.163 1.00 56.06 96 MET A C 1
ATOM 786 O O . MET A 1 96 ? 3.051 -17.828 17.351 1.00 56.06 96 MET A O 1
ATOM 790 N N . ASN A 1 97 ? 3.682 -17.754 15.192 1.00 65.81 97 ASN A N 1
ATOM 791 C CA . ASN A 1 97 ? 5.136 -17.833 15.422 1.00 65.81 97 ASN A CA 1
ATOM 792 C C . ASN A 1 97 ? 5.711 -16.631 16.207 1.00 65.81 97 ASN A C 1
ATOM 794 O O . ASN A 1 97 ? 6.894 -16.621 16.531 1.00 65.81 97 ASN A O 1
ATOM 798 N N . TYR A 1 98 ? 4.888 -15.629 16.535 1.00 67.69 98 TYR A N 1
ATOM 799 C CA . TYR A 1 98 ? 5.290 -14.402 17.223 1.00 67.69 98 TYR A CA 1
ATOM 800 C C . TYR A 1 98 ? 4.399 -14.123 18.438 1.00 67.69 98 TYR A C 1
ATOM 802 O O . TYR A 1 98 ? 3.636 -13.158 18.471 1.00 67.69 98 TYR A O 1
ATOM 810 N N . GLY A 1 99 ? 4.517 -14.962 19.469 1.00 72.56 99 GLY A N 1
ATOM 811 C CA . GLY A 1 99 ? 3.781 -14.797 20.730 1.00 72.56 99 GLY A CA 1
ATOM 812 C C . GLY A 1 99 ? 4.020 -13.451 21.434 1.00 72.56 99 GLY A C 1
ATOM 813 O O . GLY A 1 99 ? 3.143 -12.982 22.152 1.00 72.56 99 GLY A O 1
ATOM 814 N N . ALA A 1 100 ? 5.155 -12.789 21.177 1.00 68.19 100 ALA A N 1
ATOM 815 C CA . ALA A 1 100 ? 5.479 -11.464 21.719 1.00 68.19 100 ALA A CA 1
ATOM 816 C C . ALA A 1 100 ? 4.583 -10.332 21.179 1.00 68.19 100 ALA A C 1
ATOM 818 O O . ALA A 1 100 ? 4.430 -9.311 21.840 1.00 68.19 100 ALA A O 1
ATOM 819 N N . LEU A 1 101 ? 3.981 -10.509 19.998 1.00 69.75 101 LEU A N 1
ATOM 820 C CA . LEU A 1 101 ? 3.073 -9.530 19.388 1.00 69.75 101 LEU A CA 1
ATOM 821 C C . LEU A 1 101 ? 1.604 -9.807 19.731 1.00 69.75 101 LEU A C 1
ATOM 823 O O . LEU A 1 101 ? 0.752 -8.940 19.568 1.00 69.75 101 LEU A O 1
ATOM 827 N N . ALA A 1 102 ? 1.300 -11.007 20.231 1.00 71.50 102 ALA A N 1
ATOM 828 C CA . ALA A 1 102 ? -0.047 -11.442 20.585 1.00 71.50 102 ALA A CA 1
ATOM 829 C C . ALA A 1 102 ? -0.452 -10.953 21.985 1.00 71.50 102 ALA A C 1
ATOM 831 O O . ALA A 1 102 ? -0.890 -11.736 22.837 1.00 71.50 102 ALA A O 1
ATOM 832 N N . ILE A 1 103 ? -0.276 -9.659 22.244 1.00 73.94 103 ILE A N 1
ATOM 833 C CA . ILE A 1 103 ? -0.712 -9.051 23.493 1.00 73.94 103 ILE A CA 1
ATOM 834 C C . ILE A 1 103 ? -2.021 -8.303 23.238 1.00 73.94 103 ILE A C 1
ATOM 836 O O . ILE A 1 103 ? -2.106 -7.466 22.348 1.00 73.94 103 ILE A O 1
ATOM 840 N N . VAL A 1 104 ? -3.057 -8.626 24.014 1.00 74.25 104 VAL A N 1
ATOM 841 C CA . VAL A 1 104 ? -4.400 -8.044 23.865 1.00 74.25 104 VAL A CA 1
ATOM 842 C C . VAL A 1 104 ? -4.416 -6.627 24.427 1.00 74.25 104 VAL A C 1
ATOM 844 O O . VAL A 1 104 ? -3.911 -6.389 25.530 1.00 74.25 104 VAL A O 1
ATOM 847 N N . ASP A 1 105 ? -4.979 -5.677 23.688 1.00 77.69 105 ASP A N 1
ATOM 848 C CA . ASP A 1 105 ? -5.145 -4.294 24.140 1.00 77.69 105 ASP A CA 1
ATOM 849 C C . ASP A 1 105 ? -6.256 -4.213 25.194 1.00 77.69 105 ASP A C 1
ATOM 851 O O . ASP A 1 105 ? -7.427 -3.974 24.908 1.00 77.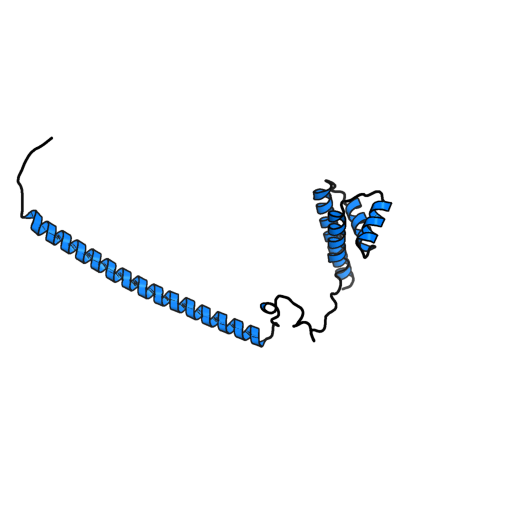69 105 ASP A O 1
ATOM 855 N N . SER A 1 106 ? -5.889 -4.477 26.449 1.00 81.50 106 SER A N 1
ATO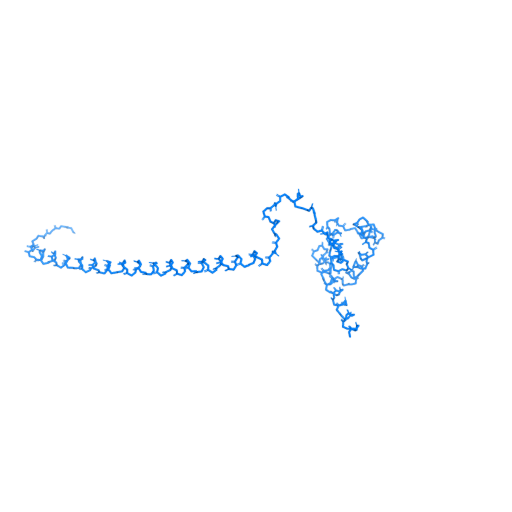M 856 C CA . SER A 1 106 ? -6.763 -4.309 27.604 1.00 81.50 106 SER A CA 1
ATOM 857 C C . SER A 1 106 ? -6.638 -2.893 28.169 1.00 81.50 106 SER A C 1
ATOM 859 O O . SER A 1 106 ? -5.565 -2.286 28.182 1.00 81.50 106 SER A O 1
ATOM 861 N N . LYS A 1 107 ? -7.739 -2.371 28.719 1.00 83.12 107 LYS A N 1
ATOM 862 C CA . LYS A 1 107 ? -7.776 -1.057 29.385 1.00 83.12 107 LYS A CA 1
ATOM 863 C C . LYS A 1 107 ? -6.766 -0.940 30.538 1.00 83.12 107 LYS A C 1
ATOM 865 O O . LYS A 1 107 ? -6.330 0.160 30.865 1.00 83.12 107 LYS A O 1
ATOM 870 N N . GLU A 1 108 ? -6.406 -2.054 31.170 1.00 83.12 108 GLU A N 1
ATOM 871 C CA . GLU A 1 108 ? -5.383 -2.098 32.221 1.00 83.12 108 GLU A CA 1
ATOM 872 C C . GLU A 1 108 ? -3.976 -1.893 31.662 1.00 83.12 108 GLU A C 1
ATOM 874 O O . GLU A 1 108 ? -3.217 -1.101 32.217 1.00 83.12 108 GLU A O 1
ATOM 879 N N . ARG A 1 109 ? -3.659 -2.518 30.523 1.00 81.81 109 ARG A N 1
ATOM 880 C CA . ARG A 1 109 ? -2.345 -2.393 29.890 1.00 81.81 109 ARG A CA 1
ATOM 881 C C . ARG A 1 109 ? -2.096 -0.998 29.328 1.00 81.81 109 ARG A C 1
ATOM 883 O O . ARG A 1 109 ? -0.988 -0.487 29.421 1.00 81.81 109 ARG A O 1
ATOM 890 N N . VAL A 1 110 ? -3.144 -0.333 28.841 1.00 85.94 110 VAL A N 1
ATOM 891 C CA . VAL A 1 110 ? -3.073 1.085 28.450 1.00 85.94 110 VAL A CA 1
ATOM 892 C C . VAL A 1 110 ? -2.691 1.968 29.644 1.00 85.94 110 VAL A C 1
ATOM 894 O O . VAL A 1 110 ? -1.793 2.795 29.532 1.00 85.94 110 VAL A O 1
ATOM 897 N N . LYS A 1 111 ? -3.305 1.752 30.815 1.00 90.31 111 LYS A N 1
ATOM 898 C CA . LYS A 1 111 ? -2.972 2.507 32.038 1.00 90.31 111 LYS A CA 1
ATOM 899 C C . LYS A 1 111 ? -1.548 2.246 32.528 1.00 90.31 111 LYS A C 1
ATOM 901 O O . LYS A 1 111 ? -0.948 3.118 33.149 1.00 90.31 111 LYS A O 1
ATOM 906 N N . GLU A 1 112 ? -1.030 1.040 32.326 1.00 88.00 112 GLU A N 1
ATOM 907 C CA . GLU A 1 112 ? 0.358 0.700 32.645 1.00 88.00 112 GLU A CA 1
ATOM 908 C C . GLU A 1 112 ? 1.332 1.438 31.724 1.00 88.00 112 GLU A C 1
ATOM 910 O O . GLU A 1 112 ? 2.206 2.146 32.220 1.00 88.00 112 GLU A O 1
ATOM 915 N N . LEU A 1 113 ? 1.093 1.398 30.410 1.00 87.00 113 LEU A N 1
ATOM 916 C CA . LEU A 1 113 ? 1.874 2.152 29.426 1.00 87.00 113 LEU A CA 1
ATOM 917 C C . LEU A 1 113 ? 1.865 3.659 29.721 1.00 87.00 113 LEU A C 1
ATOM 919 O O . LEU A 1 113 ? 2.907 4.309 29.688 1.00 87.00 113 LEU A O 1
ATOM 923 N N . GLU A 1 114 ? 0.713 4.229 30.081 1.00 89.12 114 GLU A N 1
ATOM 924 C CA . GLU A 1 114 ? 0.621 5.636 30.488 1.00 89.12 114 GLU A CA 1
ATOM 925 C C . GLU A 1 114 ? 1.498 5.946 31.712 1.00 89.12 114 GLU A C 1
ATOM 927 O O . GLU A 1 114 ? 2.182 6.974 31.742 1.00 89.12 114 GLU A O 1
ATOM 932 N N . LYS A 1 115 ? 1.522 5.058 32.715 1.00 92.69 115 LYS A N 1
ATOM 933 C CA . LYS A 1 115 ? 2.377 5.220 33.902 1.00 92.69 115 LYS A CA 1
ATOM 934 C C . LYS A 1 115 ? 3.858 5.134 33.546 1.00 92.69 115 LYS A C 1
ATOM 936 O O . LYS A 1 115 ? 4.630 5.951 34.046 1.00 92.69 115 LYS A O 1
ATOM 941 N N . GLU A 1 116 ? 4.252 4.200 32.686 1.00 89.38 116 GLU A N 1
ATOM 942 C CA . GLU A 1 116 ? 5.635 4.069 32.217 1.00 89.38 116 GLU A CA 1
ATOM 943 C C . GLU A 1 116 ? 6.095 5.328 31.474 1.00 89.38 116 GLU A C 1
ATOM 945 O O . GLU A 1 116 ? 7.133 5.896 31.815 1.00 89.38 116 GLU A O 1
ATOM 950 N N . ILE A 1 117 ? 5.269 5.858 30.564 1.00 87.62 117 ILE A N 1
ATOM 951 C CA . ILE A 1 117 ? 5.549 7.107 29.837 1.00 87.62 117 ILE A CA 1
ATOM 952 C C . ILE A 1 117 ? 5.741 8.282 30.808 1.00 87.62 117 ILE A C 1
ATOM 954 O O . ILE A 1 117 ? 6.628 9.123 30.623 1.00 87.62 117 ILE A O 1
ATOM 958 N N . ILE A 1 118 ? 4.922 8.363 31.861 1.00 85.62 118 ILE A N 1
ATOM 959 C CA . ILE A 1 118 ? 5.049 9.404 32.888 1.00 85.62 118 ILE A CA 1
ATOM 960 C C . ILE A 1 118 ? 6.357 9.236 33.671 1.00 85.62 118 ILE A C 1
ATOM 962 O O . ILE A 1 118 ? 7.052 10.230 33.906 1.00 85.62 118 ILE A O 1
ATOM 966 N N . ILE A 1 119 ? 6.706 8.012 34.071 1.00 83.81 119 ILE A N 1
ATOM 967 C CA . ILE A 1 119 ? 7.933 7.714 34.822 1.00 83.81 119 ILE A CA 1
ATOM 968 C C . ILE A 1 119 ? 9.171 8.043 33.986 1.00 83.81 119 ILE A C 1
ATOM 970 O O . ILE A 1 119 ? 10.079 8.709 34.490 1.00 83.81 119 ILE A O 1
ATOM 974 N N . ASP A 1 120 ? 9.196 7.664 32.712 1.00 84.94 120 ASP A N 1
ATOM 975 C CA . ASP A 1 120 ? 10.323 7.943 31.825 1.00 84.94 120 ASP A CA 1
ATOM 976 C C . ASP A 1 120 ? 10.459 9.434 31.528 1.00 84.94 120 ASP A C 1
ATOM 978 O O . ASP A 1 120 ? 11.562 9.976 31.613 1.00 84.94 120 ASP A O 1
ATOM 982 N N . ARG A 1 121 ? 9.349 10.159 31.340 1.00 84.69 121 ARG A N 1
ATOM 983 C CA . ARG A 1 121 ? 9.383 11.629 31.256 1.00 84.69 121 ARG A CA 1
ATOM 984 C C . ARG A 1 121 ? 10.000 12.253 32.513 1.00 84.69 121 ARG A C 1
ATOM 986 O O . ARG A 1 121 ? 10.779 13.202 32.414 1.00 84.69 121 ARG A O 1
ATOM 993 N N . HIS A 1 122 ? 9.685 11.725 33.698 1.00 83.44 122 HIS A N 1
ATOM 994 C CA . HIS A 1 122 ? 10.280 12.188 34.957 1.00 83.44 122 HIS A CA 1
ATOM 995 C C . HIS A 1 122 ? 11.760 11.819 35.088 1.00 83.44 122 HIS A C 1
ATOM 997 O O . HIS A 1 122 ? 12.528 12.603 35.648 1.00 83.44 122 HIS A O 1
ATOM 1003 N N . ARG A 1 123 ? 12.178 10.646 34.600 1.00 79.25 123 ARG A N 1
ATOM 1004 C CA . ARG A 1 123 ? 13.589 10.230 34.576 1.00 79.25 123 ARG A CA 1
ATOM 1005 C C . ARG A 1 123 ? 14.407 11.108 33.639 1.00 79.25 123 ARG A C 1
ATOM 1007 O O . ARG A 1 123 ? 15.423 11.634 34.072 1.00 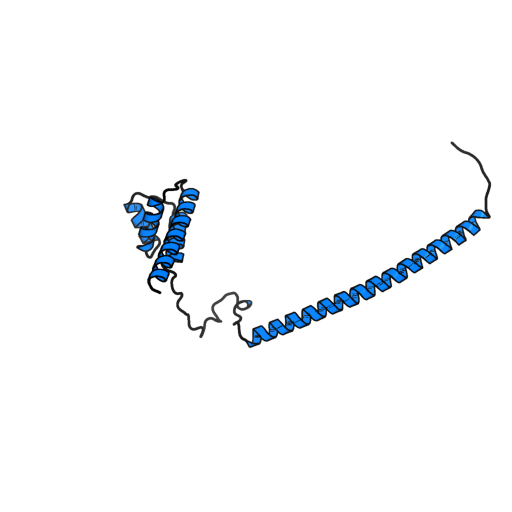79.25 123 ARG A O 1
ATOM 1014 N N . VAL A 1 124 ? 13.923 11.349 32.420 1.00 83.62 124 VAL A N 1
ATOM 1015 C CA . VAL A 1 124 ? 14.561 12.250 31.448 1.00 83.62 124 VAL A CA 1
ATOM 1016 C C . VAL A 1 124 ? 14.690 13.656 32.028 1.00 83.62 124 VAL A C 1
ATOM 1018 O O . VAL A 1 124 ? 15.776 14.226 32.018 1.00 83.62 124 VAL A O 1
ATOM 1021 N N . ARG A 1 125 ? 13.618 14.197 32.626 1.00 75.50 125 ARG A N 1
ATOM 1022 C CA . ARG A 1 125 ? 13.649 15.532 33.242 1.00 75.50 125 ARG A CA 1
ATOM 1023 C C . ARG A 1 125 ? 14.623 15.628 34.421 1.00 75.50 125 ARG A C 1
ATOM 1025 O O . ARG A 1 125 ? 15.244 16.673 34.598 1.00 75.50 125 ARG A O 1
ATOM 1032 N N . ARG A 1 126 ? 14.753 14.568 35.229 1.00 73.06 126 ARG A N 1
ATOM 1033 C CA . ARG A 1 126 ? 15.761 14.498 36.301 1.00 73.06 126 ARG A CA 1
ATOM 1034 C C . ARG A 1 126 ? 17.175 14.414 35.735 1.00 73.06 126 ARG A C 1
ATOM 1036 O O . ARG A 1 126 ? 17.991 15.244 36.099 1.00 73.06 126 ARG A O 1
ATOM 1043 N N . GLY A 1 127 ? 17.424 13.518 34.782 1.00 77.56 127 GLY A N 1
ATOM 1044 C CA . GLY A 1 127 ? 18.726 13.390 34.125 1.00 77.56 127 GLY A CA 1
ATOM 1045 C C . GLY A 1 127 ? 19.180 14.673 33.423 1.00 77.56 127 GLY A C 1
ATOM 1046 O O . GLY A 1 127 ? 20.350 15.026 33.505 1.00 77.56 127 GLY A O 1
ATOM 1047 N N . MET A 1 128 ? 18.259 15.419 32.801 1.00 71.69 128 MET A N 1
ATOM 1048 C CA . MET A 1 128 ? 18.539 16.750 32.242 1.00 71.69 128 MET A CA 1
ATOM 1049 C C . MET A 1 128 ? 18.964 17.746 33.327 1.00 71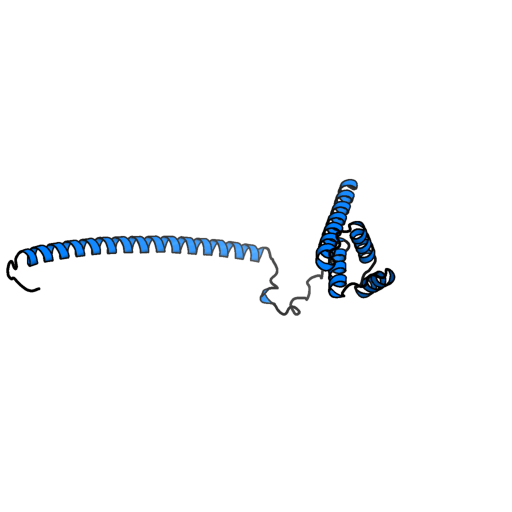.69 128 MET A C 1
ATOM 1051 O O . MET A 1 128 ? 19.983 18.409 33.176 1.00 71.69 128 MET A O 1
ATOM 1055 N N . ARG A 1 129 ? 18.226 17.815 34.445 1.00 70.00 129 ARG A N 1
ATOM 1056 C CA . ARG A 1 129 ? 18.553 18.712 35.566 1.00 70.00 129 ARG A CA 1
ATOM 1057 C C . ARG A 1 129 ? 19.893 18.356 36.218 1.00 70.00 129 ARG A C 1
ATOM 1059 O O . ARG A 1 129 ? 20.670 19.251 36.536 1.00 70.00 129 ARG A O 1
ATOM 1066 N N . ASP A 1 130 ? 20.159 17.067 36.405 1.00 70.31 130 ASP A N 1
ATOM 1067 C CA . ASP A 1 130 ? 21.428 16.581 36.950 1.00 70.31 130 ASP A CA 1
ATOM 1068 C C . ASP A 1 130 ? 22.584 16.870 35.975 1.00 70.31 130 ASP A C 1
ATOM 1070 O O . ASP A 1 130 ? 23.662 17.285 36.396 1.00 70.31 130 ASP A O 1
ATOM 1074 N N . GLY A 1 131 ? 22.344 16.736 34.667 1.00 74.88 131 GLY A N 1
ATOM 1075 C CA . GLY A 1 131 ? 23.290 17.107 33.613 1.00 74.88 131 GLY A CA 1
ATOM 1076 C C . GLY A 1 131 ? 23.623 18.601 33.589 1.00 74.88 131 GLY A C 1
ATOM 1077 O O . GLY A 1 131 ? 24.799 18.954 33.486 1.00 74.88 131 GLY A O 1
ATOM 1078 N N . ASP A 1 132 ? 22.624 19.474 33.741 1.00 71.38 132 ASP A N 1
ATOM 1079 C CA . ASP A 1 132 ? 22.827 20.926 33.837 1.00 71.38 132 ASP A CA 1
ATOM 1080 C C . ASP A 1 132 ? 23.668 21.286 35.073 1.00 71.38 132 ASP A C 1
ATOM 1082 O O . ASP A 1 132 ? 24.651 22.016 34.963 1.00 71.38 132 ASP A O 1
ATOM 1086 N N . MET A 1 133 ? 23.370 20.683 36.231 1.00 66.00 133 MET A N 1
ATOM 1087 C CA . MET A 1 133 ? 24.150 20.874 37.464 1.00 66.00 133 MET A CA 1
ATOM 1088 C C . MET A 1 133 ? 25.610 20.414 37.318 1.00 66.00 133 MET A C 1
ATOM 1090 O O . MET A 1 133 ? 26.524 21.073 37.822 1.00 66.00 133 MET A O 1
ATOM 1094 N N . LEU A 1 134 ? 25.855 19.292 36.630 1.00 69.31 134 LEU A N 1
ATOM 1095 C CA . LEU A 1 134 ? 27.212 18.811 36.346 1.00 69.31 134 LEU A CA 1
ATOM 1096 C C . LEU A 1 134 ? 27.963 19.768 35.413 1.00 69.31 134 LEU A C 1
ATOM 1098 O O . LEU A 1 134 ? 29.113 20.111 35.687 1.00 69.31 134 LEU A O 1
ATOM 1102 N N . ARG A 1 135 ? 27.299 20.248 34.358 1.00 67.50 135 ARG A N 1
ATOM 1103 C CA . ARG A 1 135 ? 27.862 21.200 33.393 1.00 67.50 135 ARG A CA 1
ATOM 1104 C C . ARG A 1 135 ? 28.198 22.547 34.040 1.00 67.50 135 ARG A C 1
ATOM 1106 O O . ARG A 1 135 ? 29.246 23.123 33.745 1.00 67.50 135 ARG A O 1
ATOM 1113 N N . ASP A 1 136 ? 27.356 23.035 34.947 1.00 70.75 136 ASP A N 1
ATOM 1114 C CA . ASP A 1 136 ? 27.612 24.267 35.700 1.00 70.75 136 ASP A CA 1
ATOM 1115 C C . ASP A 1 136 ? 28.802 24.116 36.656 1.00 70.75 136 ASP A C 1
ATOM 1117 O O . ASP A 1 136 ? 29.662 25.001 36.739 1.00 70.75 136 ASP A O 1
ATOM 1121 N N . ARG A 1 137 ? 28.916 22.962 37.330 1.00 66.62 137 ARG A N 1
ATOM 1122 C CA . ARG A 1 137 ? 30.078 22.644 38.172 1.00 66.62 137 ARG A CA 1
ATOM 1123 C C . ARG A 1 137 ? 31.372 22.616 37.358 1.00 66.62 137 ARG A C 1
ATOM 1125 O O . ARG A 1 137 ? 32.383 23.155 37.810 1.00 66.62 137 ARG A O 1
ATOM 1132 N N . GLU A 1 138 ? 31.330 22.027 36.167 1.00 71.75 138 GLU A N 1
ATOM 1133 C CA . GLU A 1 138 ? 32.469 21.940 35.251 1.00 71.75 138 GLU A CA 1
ATOM 1134 C C . GLU A 1 138 ? 32.911 23.329 34.757 1.00 71.75 138 GLU A C 1
ATOM 1136 O O . GLU A 1 138 ? 34.103 23.655 34.799 1.00 71.75 138 GLU A O 1
ATOM 1141 N N . ARG A 1 139 ? 31.956 24.209 34.415 1.00 69.69 139 ARG A N 1
ATOM 1142 C CA . ARG A 1 139 ? 32.243 25.615 34.072 1.00 69.69 139 ARG A CA 1
ATOM 1143 C C . ARG A 1 139 ? 32.966 26.358 35.192 1.00 69.69 139 ARG A C 1
ATOM 1145 O O . ARG A 1 139 ? 33.933 27.070 34.919 1.00 69.69 139 ARG A O 1
ATOM 1152 N N . TYR A 1 140 ? 32.531 26.192 36.444 1.00 68.19 140 TYR A N 1
ATOM 1153 C CA . TYR A 1 140 ? 33.170 26.860 37.582 1.00 68.19 140 TYR A CA 1
ATOM 1154 C C . TYR A 1 140 ? 34.616 26.385 37.781 1.00 68.19 140 TYR A C 1
ATOM 1156 O O . TYR A 1 140 ? 35.521 27.193 38.016 1.00 68.19 140 TYR A O 1
ATOM 1164 N N . THR A 1 141 ? 34.859 25.077 37.642 1.00 67.69 141 THR A N 1
ATOM 1165 C CA . THR A 1 141 ? 36.217 24.521 37.721 1.00 67.69 141 THR A CA 1
ATOM 1166 C C . THR A 1 141 ? 37.119 25.007 36.590 1.00 67.69 141 THR A C 1
ATOM 1168 O O . THR A 1 141 ? 38.267 25.364 36.852 1.00 67.69 141 THR A O 1
ATOM 1171 N N . ASP A 1 142 ? 36.600 25.095 35.363 1.00 68.50 142 ASP A N 1
ATOM 1172 C CA . ASP A 1 142 ? 37.347 25.557 34.191 1.00 68.50 142 ASP A CA 1
ATOM 1173 C C . ASP A 1 142 ? 37.724 27.045 34.301 1.00 68.50 142 ASP A C 1
ATOM 1175 O O . ASP A 1 142 ? 38.872 27.432 34.077 1.00 68.50 142 ASP A O 1
ATOM 1179 N N . GLN A 1 143 ? 36.795 27.894 34.753 1.00 68.94 143 GLN A N 1
ATOM 1180 C CA . GLN A 1 143 ? 37.064 29.319 34.959 1.00 68.94 143 GLN A CA 1
ATOM 1181 C C . GLN A 1 143 ? 38.114 29.566 36.050 1.00 68.94 143 GLN A C 1
ATOM 1183 O O . GLN A 1 143 ? 39.005 30.401 35.872 1.00 68.94 143 GLN A O 1
ATOM 1188 N N . ARG A 1 144 ? 38.066 28.802 37.149 1.00 66.19 144 ARG A N 1
ATOM 1189 C CA . ARG A 1 144 ? 39.089 28.858 38.202 1.00 66.19 144 ARG A CA 1
ATOM 1190 C C . ARG A 1 144 ? 40.451 28.382 37.699 1.00 66.19 144 ARG A C 1
ATOM 1192 O O . ARG A 1 144 ? 41.459 28.994 38.044 1.00 66.19 144 ARG A O 1
ATOM 1199 N N . ASN A 1 145 ? 40.485 27.328 36.884 1.00 72.38 145 ASN A N 1
ATOM 1200 C CA . ASN A 1 145 ? 41.720 26.847 36.274 1.00 72.38 145 ASN A CA 1
ATOM 1201 C C . ASN A 1 145 ? 42.308 27.900 35.333 1.00 72.38 145 ASN A C 1
ATOM 1203 O O . ASN A 1 145 ? 43.471 28.242 35.496 1.00 72.38 145 ASN A O 1
ATOM 1207 N N . ARG A 1 146 ? 41.518 28.502 34.432 1.00 68.19 146 ARG A N 1
ATOM 1208 C CA . ARG A 1 146 ? 41.994 29.607 33.577 1.00 68.19 146 ARG A CA 1
ATOM 1209 C C . ARG A 1 146 ? 42.562 30.772 34.385 1.00 68.19 146 ARG A C 1
ATOM 1211 O O . ARG A 1 146 ? 43.608 31.302 34.026 1.00 68.19 146 ARG A O 1
ATOM 1218 N N . HIS A 1 147 ? 41.908 31.142 35.486 1.00 72.38 147 HIS A N 1
ATOM 1219 C CA . HIS A 1 147 ? 42.416 32.171 36.388 1.00 72.38 147 HIS A CA 1
ATOM 1220 C C . HIS A 1 147 ? 43.759 31.745 37.000 1.00 72.38 147 HIS A C 1
ATOM 1222 O O . HIS A 1 147 ? 44.744 32.449 36.834 1.00 72.38 147 HIS A O 1
ATOM 1228 N N . MET A 1 148 ? 43.850 30.561 37.613 1.00 65.12 148 MET A N 1
ATOM 1229 C CA . MET A 1 148 ? 45.109 30.038 38.169 1.00 65.12 148 MET A CA 1
ATOM 1230 C C . MET A 1 148 ? 46.246 30.001 37.135 1.00 65.12 148 MET A C 1
ATOM 1232 O O . MET A 1 148 ? 47.357 30.411 37.455 1.00 65.12 148 MET A O 1
ATOM 1236 N N . GLN A 1 149 ? 45.961 29.590 35.896 1.00 66.19 149 GLN A N 1
ATOM 1237 C CA . GLN A 1 149 ? 46.937 29.568 34.801 1.00 66.19 149 GLN A CA 1
ATOM 1238 C C . GLN A 1 149 ? 47.386 30.979 34.399 1.00 66.19 149 GLN A C 1
ATOM 1240 O O . GLN A 1 149 ? 48.571 31.211 34.180 1.00 66.19 149 GLN A O 1
ATOM 1245 N N . GLY A 1 150 ? 46.465 31.948 34.355 1.00 70.62 150 GLY A N 1
ATOM 1246 C CA . GLY A 1 150 ? 46.797 33.353 34.109 1.00 70.62 150 GLY A CA 1
ATOM 1247 C C . GLY A 1 150 ? 47.685 33.946 35.205 1.00 70.62 150 GLY A C 1
ATOM 1248 O O . GLY A 1 150 ? 48.665 34.621 34.901 1.00 70.62 150 GLY A O 1
ATOM 1249 N N . TRP A 1 151 ? 47.397 33.641 36.475 1.00 74.19 151 TRP A N 1
ATOM 1250 C CA . TRP A 1 151 ? 48.229 34.068 37.603 1.00 74.19 151 TRP A CA 1
ATOM 1251 C C . TRP A 1 151 ? 49.598 33.389 37.596 1.00 74.19 151 TRP A C 1
ATOM 1253 O O . TRP A 1 151 ? 50.591 34.060 37.852 1.00 74.19 151 TRP A O 1
ATOM 1263 N N . GLN A 1 152 ? 49.678 32.102 37.247 1.00 64.69 152 GLN A N 1
ATOM 1264 C CA . GLN A 1 152 ? 50.953 31.402 37.067 1.00 64.69 152 GLN A CA 1
ATOM 1265 C C . GLN A 1 152 ? 51.772 31.987 35.914 1.00 64.69 152 GLN A C 1
ATOM 1267 O O . GLN A 1 152 ? 52.963 32.216 36.094 1.00 64.69 152 GLN A O 1
ATOM 1272 N N . ALA A 1 153 ? 51.157 32.292 34.769 1.00 69.38 153 ALA A N 1
ATOM 1273 C CA . ALA A 1 153 ? 51.835 32.934 33.644 1.00 69.38 153 ALA A CA 1
ATOM 1274 C C . ALA A 1 153 ? 52.363 34.332 34.009 1.00 69.38 153 ALA A C 1
ATOM 1276 O O . ALA A 1 153 ? 53.485 34.672 33.647 1.00 69.38 153 ALA A O 1
ATOM 1277 N N . LEU A 1 154 ? 51.598 35.114 34.780 1.00 70.06 154 LEU A N 1
ATOM 1278 C CA . LEU A 1 154 ? 52.037 36.405 35.320 1.00 70.06 154 LEU A CA 1
ATOM 1279 C C . LEU A 1 154 ? 53.217 36.250 36.286 1.00 70.06 154 LEU A C 1
ATOM 1281 O O . LEU A 1 154 ? 54.193 36.985 36.184 1.00 70.06 154 LEU A O 1
ATOM 1285 N N . LEU A 1 155 ? 53.155 35.271 37.191 1.00 70.88 155 LEU A N 1
ATOM 1286 C CA . LEU A 1 155 ? 54.230 34.980 38.143 1.00 70.88 155 LEU A CA 1
ATOM 1287 C C . LEU A 1 155 ? 55.505 34.532 37.416 1.00 70.88 155 LEU A C 1
ATOM 1289 O O . LEU A 1 155 ? 56.585 35.032 37.711 1.00 70.88 155 LEU A O 1
ATOM 1293 N N . ILE A 1 156 ? 55.371 33.658 36.414 1.00 69.06 156 ILE A N 1
ATOM 1294 C CA . ILE A 1 156 ? 56.468 33.231 35.538 1.00 69.06 156 ILE A CA 1
ATOM 1295 C C . ILE A 1 156 ? 57.032 34.424 34.757 1.00 69.06 156 ILE A C 1
ATOM 1297 O O . ILE A 1 156 ? 58.246 34.564 34.695 1.00 69.06 156 ILE A O 1
ATOM 1301 N N . ALA A 1 157 ? 56.198 35.310 34.206 1.00 69.31 157 ALA A N 1
ATOM 1302 C CA . ALA A 1 157 ? 56.654 36.498 33.480 1.00 69.31 157 ALA A CA 1
ATOM 1303 C C . ALA A 1 157 ? 57.390 37.500 34.385 1.00 69.31 157 ALA A C 1
ATOM 1305 O O . ALA A 1 157 ? 58.381 38.084 33.962 1.00 69.31 157 ALA A O 1
ATOM 1306 N N . ILE A 1 158 ? 56.958 37.665 35.638 1.00 74.69 158 ILE A N 1
ATOM 1307 C CA . ILE A 1 158 ? 57.657 38.495 36.632 1.00 74.69 158 ILE A CA 1
ATOM 1308 C C . ILE A 1 158 ? 59.024 37.884 36.983 1.00 74.69 158 ILE A C 1
ATOM 1310 O O . ILE A 1 158 ? 60.020 38.604 37.082 1.00 74.69 158 ILE A O 1
ATOM 1314 N N . VAL A 1 159 ? 59.089 36.557 37.135 1.00 69.75 159 VAL A N 1
ATOM 1315 C CA . VAL A 1 159 ? 60.333 35.835 37.450 1.00 69.75 159 VAL A CA 1
ATOM 1316 C C . VAL A 1 159 ? 61.298 35.818 36.254 1.00 69.75 159 VAL A C 1
ATOM 1318 O O . VAL A 1 159 ? 62.482 36.085 36.433 1.00 69.75 159 VAL A O 1
ATOM 1321 N N . LEU A 1 160 ? 60.812 35.572 35.031 1.00 62.72 160 LEU A N 1
ATOM 1322 C CA . LEU A 1 160 ? 61.618 35.549 33.800 1.00 62.72 160 LEU A CA 1
ATOM 1323 C C . LEU A 1 160 ? 62.001 36.951 33.310 1.00 62.72 160 LEU A C 1
ATOM 1325 O O . LEU A 1 160 ? 63.098 37.131 32.797 1.00 62.72 160 LEU A O 1
ATOM 1329 N N . GLY A 1 161 ? 61.153 37.961 33.517 1.00 58.16 161 GLY A N 1
ATOM 1330 C CA . GLY A 1 161 ? 61.463 39.360 33.201 1.00 58.16 161 GLY A CA 1
ATOM 1331 C C . GLY A 1 161 ? 62.585 39.955 34.060 1.00 58.16 161 GLY A C 1
ATOM 1332 O O . GLY A 1 161 ? 63.099 41.021 33.739 1.00 58.16 161 GLY A O 1
ATOM 1333 N N . SER A 1 162 ? 62.992 39.259 35.127 1.00 57.75 162 SER A N 1
ATOM 1334 C CA . SER A 1 162 ? 64.143 39.628 35.959 1.00 57.75 162 SER A CA 1
ATOM 1335 C C . SER A 1 162 ? 65.450 38.932 35.540 1.00 57.75 162 SER A C 1
ATOM 1337 O O . SER A 1 162 ? 66.490 39.183 36.146 1.00 57.75 162 SER A O 1
ATOM 1339 N N . CYS A 1 163 ? 65.439 38.079 34.507 1.00 51.88 163 CYS A N 1
ATOM 1340 C CA . CYS A 1 163 ? 66.626 37.361 34.042 1.00 51.88 163 CYS A CA 1
ATOM 1341 C C . CYS A 1 163 ? 66.782 37.416 32.513 1.00 51.88 163 CYS A C 1
ATOM 1343 O O . CYS A 1 163 ? 66.197 36.609 31.800 1.00 51.88 163 CYS A O 1
ATOM 1345 N N . GLY A 1 164 ? 67.682 38.282 32.035 1.00 53.25 164 GLY A N 1
ATOM 1346 C CA . GLY A 1 164 ? 68.478 37.979 30.840 1.00 53.25 164 GLY A CA 1
ATOM 1347 C C . GLY A 1 164 ? 68.225 38.820 29.590 1.00 53.25 164 GLY A C 1
ATOM 1348 O O . GLY A 1 164 ? 67.871 38.275 28.551 1.00 53.25 164 GLY A O 1
ATOM 1349 N N . ASP A 1 165 ? 68.559 40.112 29.646 1.00 54.69 165 ASP A N 1
ATOM 1350 C CA . ASP A 1 165 ? 69.314 40.719 28.544 1.00 54.69 165 ASP A CA 1
ATOM 1351 C C . ASP A 1 165 ? 70.678 40.018 28.485 1.00 54.69 165 ASP A C 1
ATOM 1353 O O . ASP A 1 165 ? 71.499 40.246 29.371 1.00 54.69 165 ASP A O 1
ATOM 1357 N N . LEU A 1 166 ? 70.908 39.140 27.499 1.00 46.50 166 LEU A N 1
ATOM 1358 C CA . LEU A 1 166 ? 72.237 38.798 26.967 1.00 46.50 166 LEU A CA 1
ATOM 1359 C C . LEU A 1 166 ? 72.153 37.816 25.781 1.00 46.50 166 LEU A C 1
ATOM 1361 O O . LEU A 1 166 ? 71.624 36.716 25.900 1.00 46.50 166 LEU A O 1
ATOM 1365 N N . HIS A 1 167 ? 72.857 38.208 24.712 1.00 42.97 167 HIS A N 1
ATOM 1366 C CA . HIS A 1 167 ? 73.454 37.390 23.643 1.00 42.97 167 HIS A CA 1
ATOM 1367 C C . HIS A 1 167 ? 72.575 37.054 22.413 1.00 42.97 167 HIS A C 1
ATOM 1369 O O . HIS A 1 167 ? 71.654 36.255 22.491 1.00 42.97 167 HIS A O 1
ATOM 1375 N N . LEU A 1 168 ? 72.708 37.751 21.273 1.00 42.03 168 LEU A N 1
ATOM 1376 C CA . LEU A 1 168 ? 73.781 37.723 20.251 1.00 42.03 168 LEU A CA 1
ATOM 1377 C C . LEU A 1 168 ? 73.855 36.405 19.438 1.00 42.03 168 LEU A C 1
ATOM 1379 O O . LEU A 1 168 ? 74.170 35.354 19.989 1.00 42.03 168 LEU A O 1
ATOM 1383 N N . SER A 1 169 ? 73.704 36.566 18.112 1.00 40.19 169 SER A N 1
ATOM 1384 C CA . SER A 1 169 ? 74.192 35.719 17.002 1.00 40.19 169 SER A CA 1
ATOM 1385 C C . SER A 1 169 ? 73.539 34.347 16.772 1.00 40.19 169 SER A C 1
ATOM 1387 O O . SER A 1 169 ? 73.720 33.437 17.569 1.00 40.19 169 SER A O 1
ATOM 1389 N N . PHE A 1 170 ? 72.933 34.121 15.597 1.00 37.84 170 PHE A N 1
ATOM 1390 C CA . PHE A 1 170 ? 73.593 33.531 14.412 1.00 37.84 170 PHE A CA 1
ATOM 1391 C C . PHE A 1 170 ? 72.542 33.165 13.330 1.00 37.84 170 PHE A C 1
ATOM 1393 O O . PHE A 1 170 ? 71.566 32.485 13.638 1.00 37.84 170 PHE A O 1
ATOM 1400 N N . ILE A 1 171 ? 72.845 33.568 12.084 1.00 41.53 171 ILE A N 1
ATOM 1401 C CA . ILE A 1 171 ? 72.193 33.316 10.770 1.00 41.53 171 ILE A CA 1
ATOM 1402 C C . ILE A 1 171 ? 70.941 34.139 10.455 1.00 41.53 171 ILE A C 1
ATOM 1404 O O . ILE A 1 171 ? 69.840 33.814 10.944 1.00 41.53 171 ILE A O 1
#

pLDDT: mean 77.6, std 15.01, range [37.84, 94.75]

Foldseek 3Di:
DVVVVVVVLVVLLVVLLCVQQVLCCVQPVHNDSVVSNVLLVLLLVDDDLVSSCVVCVVVVHDDDSVSSVVSSCSSCVRNPVPPPPPPPPPDCCPPDPCNVVPDDPDPVVVVVVVVVVVVVVVVVVVVVVVVVVVVVVVVVVVVVVVVVVVVVVVVVCVVVVVDDPDDDDDD